Protein AF-A0A952S3Z9-F1 (afdb_monomer)

Solvent-accessible surface area (backbone atoms only — not comparable to full-atom values): 4887 Å² total; per-residue (Å²): 134,52,77,68,56,51,51,53,56,60,66,71,47,57,71,73,56,46,56,50,49,52,52,49,51,52,51,51,52,48,57,59,62,63,57,50,74,72,71,80,68,55,73,79,74,40,85,71,51,69,75,57,69,89,40,76,69,50,77,45,51,70,59,40,55,53,51,50,43,58,73,69,62,68,83,74,78,136

Structure (mmCIF, N/CA/C/O backbone):
data_AF-A0A952S3Z9-F1
#
_entry.id   AF-A0A952S3Z9-F1
#
loop_
_atom_site.group_PDB
_atom_site.id
_atom_site.type_symbol
_atom_site.label_atom_id
_atom_site.label_alt_id
_atom_site.label_comp_id
_atom_site.label_asym_id
_atom_site.label_entity_id
_atom_site.label_seq_id
_atom_site.pdbx_PDB_ins_code
_atom_site.Cartn_x
_atom_site.Cartn_y
_atom_site.Cartn_z
_atom_site.occupancy
_atom_site.B_iso_or_equiv
_atom_site.auth_seq_id
_atom_site.auth_comp_id
_atom_site.auth_asym_id
_atom_site.auth_atom_id
_atom_site.pdbx_PDB_model_num
ATOM 1 N N . MET A 1 1 ? -7.348 -3.278 32.880 1.00 59.38 1 MET A N 1
ATOM 2 C CA . MET A 1 1 ? -8.605 -3.110 32.139 1.00 59.38 1 MET A CA 1
ATOM 3 C C . MET A 1 1 ? -9.027 -4.462 31.604 1.00 59.38 1 MET A C 1
ATOM 5 O O . MET A 1 1 ? -8.303 -5.038 30.797 1.00 59.38 1 MET A O 1
ATOM 9 N N . THR A 1 2 ? -10.115 -5.011 32.124 1.00 93.25 2 THR A N 1
ATOM 10 C CA . THR A 1 2 ? -10.716 -6.261 31.643 1.00 93.25 2 THR A CA 1
ATOM 11 C C . THR A 1 2 ? -11.552 -5.998 30.385 1.00 93.25 2 THR A C 1
ATOM 13 O O . THR A 1 2 ? -11.870 -4.851 30.065 1.00 93.25 2 THR A O 1
ATOM 16 N N . ASN A 1 3 ? -11.938 -7.054 29.662 1.00 87.69 3 ASN A N 1
ATOM 17 C CA . ASN A 1 3 ? -12.827 -6.911 28.501 1.00 87.69 3 ASN A CA 1
ATOM 18 C C . ASN A 1 3 ? -14.177 -6.280 28.880 1.00 87.69 3 ASN A C 1
ATOM 20 O O . ASN A 1 3 ? -14.763 -5.548 28.090 1.00 87.69 3 ASN A O 1
ATOM 24 N N . GLU A 1 4 ? -14.656 -6.530 30.096 1.00 92.00 4 GLU A N 1
ATOM 25 C CA . GLU A 1 4 ? -15.912 -5.970 30.596 1.00 92.00 4 GLU A CA 1
ATOM 26 C C . GLU A 1 4 ? -15.793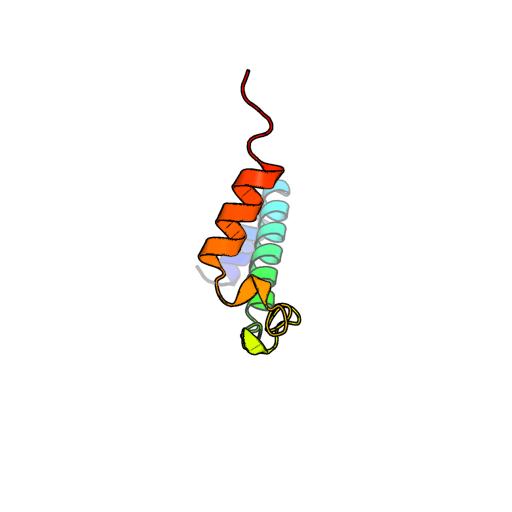 -4.474 30.905 1.00 92.00 4 GLU A C 1
ATOM 28 O O . GLU A 1 4 ? -16.704 -3.706 30.600 1.00 92.00 4 GLU A O 1
ATOM 33 N N . GLU A 1 5 ? -14.661 -4.045 31.467 1.00 90.44 5 GLU A N 1
ATOM 34 C CA . GLU A 1 5 ? -14.358 -2.627 31.693 1.00 90.44 5 GLU A CA 1
ATOM 35 C C . GLU A 1 5 ? -14.227 -1.878 30.361 1.00 90.44 5 GLU A C 1
ATOM 37 O O . GLU A 1 5 ? -14.805 -0.807 30.202 1.00 90.44 5 GLU A O 1
ATOM 42 N N . LEU A 1 6 ? -13.572 -2.481 29.362 1.00 89.62 6 LEU A N 1
ATOM 43 C CA . LEU A 1 6 ? -13.454 -1.912 28.015 1.00 89.62 6 LEU A CA 1
ATOM 44 C C . LEU A 1 6 ? -14.822 -1.673 27.359 1.00 89.62 6 LEU A C 1
ATOM 46 O O . LEU A 1 6 ? -15.046 -0.626 26.755 1.00 89.62 6 LEU A O 1
ATOM 50 N N . LEU A 1 7 ? -15.738 -2.640 27.457 1.00 90.94 7 LEU A N 1
ATOM 51 C CA . LEU A 1 7 ? -17.070 -2.517 26.860 1.00 90.94 7 LEU A CA 1
ATOM 52 C C . LEU A 1 7 ? -17.886 -1.400 27.515 1.00 90.94 7 LEU A C 1
ATOM 54 O O . LEU A 1 7 ? -18.591 -0.676 26.814 1.00 90.94 7 LEU A O 1
ATOM 58 N N . LYS A 1 8 ? -17.760 -1.222 28.836 1.00 91.94 8 LYS A N 1
ATOM 59 C CA . LYS A 1 8 ? -18.414 -0.119 29.556 1.00 91.94 8 LYS A CA 1
ATOM 60 C C . LYS A 1 8 ? -17.906 1.244 29.087 1.00 91.94 8 LYS A C 1
ATOM 62 O O . LYS A 1 8 ? -18.724 2.123 28.829 1.00 91.94 8 LYS A O 1
ATOM 67 N N . GLU A 1 9 ? -16.595 1.386 28.902 1.00 89.94 9 GLU A N 1
ATOM 68 C CA . GLU A 1 9 ? -15.986 2.612 28.366 1.00 89.94 9 GLU A CA 1
ATOM 69 C C . GLU A 1 9 ? -16.417 2.889 26.918 1.00 89.94 9 GLU A C 1
ATOM 71 O O . GLU A 1 9 ? -16.698 4.021 26.551 1.00 89.94 9 GLU A O 1
ATOM 76 N N . ILE A 1 10 ? -16.550 1.863 26.073 1.00 88.75 10 ILE A N 1
ATOM 77 C CA . ILE A 1 10 ? -17.032 2.057 24.693 1.00 88.75 10 ILE A CA 1
ATOM 78 C C . ILE A 1 10 ? -18.499 2.517 24.674 1.00 88.75 10 ILE A C 1
ATOM 80 O O . ILE A 1 10 ? -18.886 3.342 23.842 1.00 88.75 10 ILE A O 1
ATOM 84 N N . VAL A 1 11 ? -19.331 1.996 25.580 1.00 90.75 11 VAL A N 1
ATOM 85 C CA . VAL A 1 11 ? -20.747 2.379 25.680 1.00 90.75 11 VAL A CA 1
ATOM 86 C C . VAL A 1 11 ? -20.911 3.808 26.208 1.00 90.75 11 VAL A C 1
ATOM 88 O O . VAL A 1 11 ? -21.815 4.507 25.736 1.00 90.75 11 VAL A O 1
ATOM 91 N N . SER A 1 12 ? -20.037 4.249 27.122 1.00 92.56 12 SER A N 1
ATOM 92 C CA . SER A 1 12 ? -20.062 5.595 27.715 1.00 92.56 12 SER A CA 1
ATOM 93 C C . SER A 1 12 ? -19.621 6.706 26.752 1.00 92.56 12 SER A C 1
ATOM 95 O O . SER A 1 12 ? -19.878 7.880 27.023 1.00 92.56 12 SER A O 1
ATOM 97 N N . LEU A 1 13 ? -19.008 6.359 25.613 1.00 91.88 13 LEU A N 1
ATOM 98 C CA . LEU A 1 13 ? -18.573 7.334 24.616 1.00 9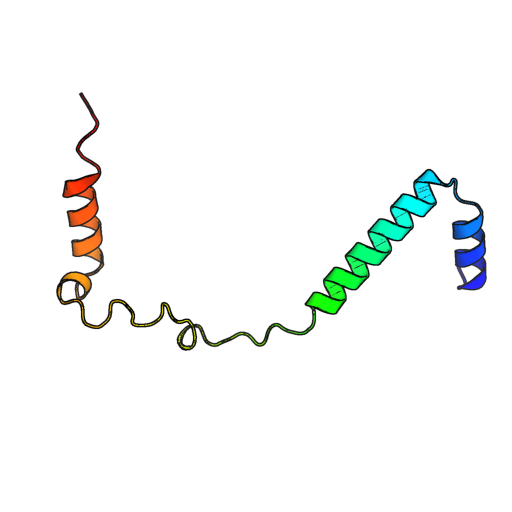1.88 13 LEU A CA 1
ATOM 99 C C . LEU A 1 13 ? -19.747 8.049 23.915 1.00 91.88 13 LEU A C 1
ATOM 101 O O . LEU A 1 13 ? -20.774 7.425 23.618 1.00 91.88 13 LEU A O 1
ATOM 105 N N . PRO A 1 14 ? -19.569 9.331 23.545 1.00 92.69 14 PRO A N 1
ATOM 106 C CA . PRO A 1 14 ? -20.462 10.034 22.630 1.00 92.69 14 PRO A CA 1
ATOM 107 C C . PRO A 1 14 ? -20.539 9.362 21.251 1.00 92.69 14 PRO A C 1
ATOM 109 O O . PRO A 1 14 ? -19.585 8.734 20.784 1.00 92.69 14 PRO A O 1
ATOM 112 N N . ASP A 1 15 ? -21.647 9.561 20.537 1.00 87.00 15 ASP A N 1
ATOM 113 C CA . ASP A 1 15 ? -21.896 8.892 19.248 1.00 87.00 15 ASP A CA 1
ATOM 114 C C . ASP A 1 15 ? -20.850 9.221 18.169 1.00 87.00 15 ASP A C 1
ATOM 116 O O . ASP A 1 15 ? -20.500 8.374 17.345 1.00 87.00 15 ASP A O 1
ATOM 120 N N . ASN A 1 16 ? -20.284 10.432 18.189 1.00 86.94 16 ASN A N 1
ATOM 121 C CA . ASN A 1 16 ? -19.208 10.811 17.271 1.00 86.94 16 ASN A CA 1
ATOM 122 C C . ASN A 1 16 ? -17.944 9.954 17.474 1.00 86.94 16 ASN A C 1
ATOM 124 O O . ASN A 1 16 ? -17.291 9.548 16.509 1.00 86.94 16 ASN A O 1
ATOM 128 N N . ASP A 1 17 ? -17.634 9.620 18.726 1.00 89.44 17 ASP A N 1
ATOM 129 C CA . ASP A 1 17 ? -16.465 8.815 19.068 1.00 89.44 17 ASP A CA 1
ATOM 130 C C . ASP A 1 17 ? -16.702 7.327 18.792 1.00 89.44 17 ASP A C 1
ATOM 132 O O . ASP A 1 17 ? -15.789 6.647 18.316 1.00 89.44 17 ASP A O 1
ATOM 136 N N . LYS A 1 18 ? -17.940 6.835 18.944 1.00 89.62 18 LYS A N 1
ATOM 137 C CA . LYS A 1 18 ? -18.337 5.484 18.496 1.00 89.62 18 LYS A CA 1
ATOM 138 C C . LYS A 1 18 ? -18.139 5.309 16.990 1.00 89.62 18 LYS A C 1
ATOM 140 O O . LYS A 1 18 ? -17.475 4.364 16.566 1.00 89.62 18 LYS A O 1
ATOM 145 N N . ASN A 1 19 ? -18.582 6.282 16.190 1.00 89.25 19 ASN A N 1
ATOM 146 C CA . ASN A 1 19 ? -18.369 6.289 14.736 1.00 89.25 19 ASN A CA 1
ATOM 147 C C . ASN A 1 19 ? -16.880 6.299 14.351 1.00 89.25 19 ASN A C 1
ATOM 149 O O . ASN A 1 19 ? -16.485 5.776 13.304 1.00 89.25 19 ASN A O 1
ATOM 153 N N . ARG A 1 20 ? -16.027 6.931 15.164 1.00 90.44 20 ARG A N 1
ATOM 154 C CA . ARG A 1 20 ? -14.573 6.919 14.960 1.00 90.44 20 ARG A CA 1
ATOM 155 C C . ARG A 1 20 ? -13.980 5.545 15.281 1.00 90.44 20 ARG A C 1
ATOM 157 O O . ARG A 1 20 ? -13.124 5.067 14.536 1.00 90.44 20 ARG A O 1
ATOM 164 N N . LEU A 1 21 ? -14.463 4.908 16.344 1.00 92.12 21 LEU A N 1
ATOM 165 C CA . LEU A 1 21 ? -14.078 3.561 16.768 1.00 92.12 21 LEU A CA 1
ATOM 166 C C . LEU A 1 21 ? -14.465 2.509 15.723 1.00 92.12 21 LEU A C 1
ATOM 168 O O . LEU A 1 21 ? -13.634 1.680 15.356 1.00 92.12 21 LEU A O 1
ATOM 172 N N . GLU A 1 22 ? -15.671 2.596 15.164 1.00 90.00 22 GLU A N 1
ATOM 173 C CA . GLU A 1 22 ? -16.119 1.728 14.070 1.00 90.00 22 GLU A CA 1
ATOM 174 C C . GLU A 1 22 ? -15.203 1.832 12.849 1.00 90.00 22 GLU A C 1
ATOM 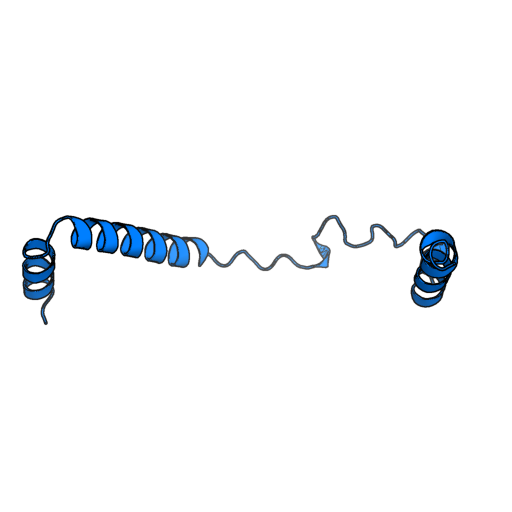176 O O . GLU A 1 22 ? -14.708 0.817 12.351 1.00 90.00 22 GLU A O 1
ATOM 181 N N . ARG A 1 23 ? -14.895 3.058 12.404 1.00 92.81 23 ARG A N 1
ATOM 182 C CA . ARG A 1 23 ? -13.955 3.283 11.293 1.00 92.81 23 ARG A CA 1
ATOM 183 C C . ARG A 1 23 ? -12.576 2.705 11.587 1.00 92.81 23 ARG A C 1
ATOM 185 O O . ARG A 1 23 ? -11.950 2.124 10.701 1.00 92.81 23 ARG A O 1
ATOM 192 N N . PHE A 1 24 ? -12.108 2.839 12.824 1.00 93.50 24 PHE A N 1
ATOM 193 C CA . PHE A 1 24 ? -10.820 2.298 13.240 1.00 93.50 24 PHE A CA 1
ATOM 194 C C . PHE A 1 24 ? -10.811 0.763 13.232 1.00 93.50 24 PHE A C 1
ATOM 196 O O . PHE A 1 24 ? -9.871 0.157 12.719 1.00 93.50 24 PHE A O 1
ATOM 203 N N . ILE A 1 25 ? -11.882 0.122 13.705 1.00 93.00 25 ILE A N 1
ATOM 204 C CA . ILE A 1 25 ? -12.044 -1.337 13.651 1.00 93.00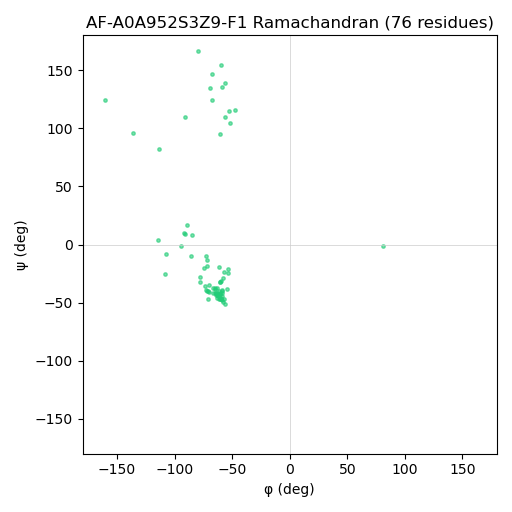 25 ILE A CA 1
ATOM 205 C C . ILE A 1 25 ? -12.079 -1.823 12.198 1.00 93.00 25 ILE A C 1
ATOM 207 O O . ILE A 1 25 ? -11.410 -2.805 11.870 1.00 93.00 25 ILE A O 1
ATOM 211 N N . VAL A 1 26 ? -12.817 -1.139 11.318 1.00 93.06 26 VAL A N 1
ATOM 212 C CA . VAL A 1 26 ? -12.862 -1.455 9.880 1.00 93.06 26 VAL A CA 1
ATOM 213 C C . VAL A 1 26 ? -11.469 -1.348 9.258 1.00 93.06 26 VAL A C 1
ATOM 215 O O . VAL A 1 26 ? -11.039 -2.267 8.561 1.00 93.06 26 VAL A O 1
ATOM 218 N N . PHE A 1 27 ? -10.728 -0.279 9.560 1.00 91.56 27 PHE A N 1
ATOM 219 C CA . PHE A 1 27 ? -9.350 -0.103 9.103 1.00 91.56 27 PHE A CA 1
ATOM 220 C C . PHE A 1 27 ? -8.430 -1.241 9.570 1.00 91.56 27 PHE A C 1
ATOM 222 O O . PHE A 1 27 ? -7.708 -1.827 8.759 1.00 91.56 27 PHE A O 1
ATOM 229 N N . LEU A 1 28 ? -8.479 -1.598 10.858 1.00 90.19 28 LEU A N 1
ATOM 230 C CA . LEU A 1 28 ? -7.661 -2.678 11.410 1.00 90.19 28 LEU A CA 1
ATOM 231 C C . LEU A 1 28 ? -8.012 -4.028 10.778 1.00 90.19 28 LEU A C 1
ATOM 233 O O . LEU A 1 28 ? -7.116 -4.749 10.335 1.00 90.19 28 LEU A O 1
ATOM 237 N N . LYS A 1 29 ? -9.304 -4.351 10.658 1.00 87.12 29 LYS A N 1
ATOM 238 C CA . LYS A 1 29 ? -9.758 -5.569 9.972 1.00 87.12 29 LYS A CA 1
ATOM 239 C C . LYS A 1 29 ? -9.295 -5.597 8.519 1.00 87.12 29 LYS A C 1
ATOM 241 O O . LYS A 1 29 ? -8.829 -6.639 8.066 1.00 87.12 29 LYS A O 1
ATOM 246 N N . GLY A 1 30 ? -9.353 -4.470 7.810 1.00 84.19 30 GLY A N 1
ATOM 247 C CA . GLY A 1 30 ? -8.846 -4.346 6.443 1.00 84.19 30 GLY A CA 1
ATOM 248 C C . GLY A 1 30 ? -7.344 -4.621 6.348 1.00 84.19 30 GLY A C 1
ATOM 249 O O . GLY A 1 30 ? -6.923 -5.427 5.523 1.00 84.19 30 GLY A O 1
ATOM 250 N N . LYS A 1 31 ? -6.541 -4.038 7.247 1.00 78.69 31 LYS A N 1
ATOM 251 C CA . LYS A 1 31 ? -5.087 -4.261 7.309 1.00 78.69 31 LYS A CA 1
ATOM 252 C C . LYS A 1 31 ? -4.732 -5.726 7.574 1.00 78.69 31 LYS A C 1
ATOM 254 O O . LYS A 1 31 ? -3.825 -6.250 6.936 1.00 78.69 31 LYS A O 1
ATOM 259 N N . HIS A 1 32 ? -5.439 -6.389 8.488 1.00 71.00 32 HIS A N 1
ATOM 260 C CA . HIS A 1 32 ? -5.196 -7.800 8.806 1.00 71.00 32 HIS A CA 1
ATOM 261 C C . HIS A 1 32 ? -5.782 -8.765 7.762 1.00 71.00 32 HIS A C 1
ATOM 263 O O . HIS A 1 32 ? -5.210 -9.824 7.537 1.00 71.00 32 HIS A O 1
ATOM 269 N N . SER A 1 33 ? -6.853 -8.389 7.058 1.00 65.44 33 SER A N 1
ATOM 270 C CA . SER A 1 33 ? -7.387 -9.177 5.931 1.00 65.44 33 SER A CA 1
ATOM 271 C C . SER A 1 33 ? -6.496 -9.065 4.689 1.00 65.44 33 SER A C 1
ATOM 273 O O . SER A 1 33 ? -6.285 -10.045 3.978 1.00 65.44 33 SER A O 1
ATOM 275 N N . ALA A 1 34 ? -5.906 -7.887 4.460 1.00 58.75 34 ALA A N 1
ATOM 276 C CA . ALA A 1 34 ? -4.857 -7.666 3.464 1.00 58.75 34 ALA A CA 1
ATOM 277 C C . ALA A 1 34 ? -3.499 -8.267 3.876 1.00 58.75 34 ALA A C 1
ATOM 279 O O . ALA A 1 34 ? -2.585 -8.324 3.060 1.00 58.75 34 ALA A O 1
ATOM 280 N N . ALA A 1 35 ? -3.369 -8.718 5.129 1.00 54.81 35 ALA A N 1
ATOM 281 C CA . ALA A 1 35 ? -2.229 -9.488 5.613 1.00 54.81 35 ALA A CA 1
ATOM 282 C C . ALA A 1 35 ? -2.360 -10.991 5.329 1.00 54.81 35 ALA A C 1
ATOM 284 O O . ALA A 1 35 ? -1.492 -11.753 5.753 1.00 54.81 35 ALA A O 1
ATOM 285 N N . ASN A 1 36 ? -3.364 -11.427 4.550 1.00 56.38 36 ASN A N 1
ATOM 286 C CA . ASN A 1 36 ? -3.113 -12.566 3.674 1.00 56.38 36 ASN A CA 1
ATOM 287 C C . ASN A 1 36 ? -1.863 -12.194 2.883 1.00 56.38 36 ASN A C 1
ATOM 289 O O . ASN A 1 36 ? -1.917 -11.189 2.169 1.00 56.38 36 ASN A O 1
ATOM 293 N N . PRO A 1 37 ? -0.733 -12.905 3.042 1.00 58.75 37 PRO A N 1
ATOM 294 C CA . PRO A 1 37 ? 0.441 -12.591 2.263 1.00 58.75 37 PRO A CA 1
ATOM 295 C C . PRO A 1 37 ? -0.025 -12.687 0.821 1.00 58.75 37 PRO A C 1
ATOM 297 O O . PRO A 1 37 ? -0.360 -13.775 0.352 1.00 58.75 37 PRO A O 1
ATOM 300 N N . VAL A 1 38 ? -0.121 -11.542 0.137 1.00 60.81 38 VAL A N 1
ATOM 301 C CA . VAL A 1 38 ? -0.136 -11.531 -1.316 1.00 60.81 38 VAL A CA 1
ATOM 302 C C . VAL A 1 38 ? 1.097 -12.345 -1.629 1.00 60.81 38 VAL A C 1
ATOM 304 O O . VAL A 1 38 ? 2.206 -11.900 -1.318 1.00 60.81 38 VAL A O 1
ATOM 307 N N . GLN A 1 39 ? 0.895 -13.597 -2.055 1.00 63.47 39 GLN A N 1
ATOM 308 C CA . GLN A 1 39 ? 1.987 -14.478 -2.423 1.00 63.47 39 GLN A CA 1
ATOM 309 C C . GLN A 1 39 ? 2.843 -13.616 -3.325 1.00 63.47 39 GLN A C 1
ATOM 311 O O . GLN A 1 39 ? 2.325 -13.097 -4.316 1.00 63.47 39 GLN A O 1
ATOM 316 N N . LYS A 1 40 ? 4.075 -13.322 -2.887 1.00 65.56 40 LYS A N 1
ATOM 317 C CA . LYS A 1 40 ? 4.983 -12.474 -3.648 1.00 65.56 40 LYS A CA 1
ATOM 318 C C . LYS A 1 40 ? 5.183 -13.206 -4.959 1.00 65.56 40 LYS A C 1
ATOM 320 O O . LYS A 1 40 ? 5.977 -14.141 -5.019 1.00 65.56 40 LYS A O 1
ATOM 325 N N . ARG A 1 41 ? 4.392 -12.830 -5.962 1.00 72.25 41 ARG A N 1
ATOM 326 C CA . ARG A 1 41 ? 4.525 -13.354 -7.306 1.00 72.25 41 ARG A CA 1
ATOM 327 C C . ARG A 1 41 ? 5.932 -13.018 -7.730 1.00 72.25 41 ARG A C 1
ATOM 329 O O . ARG A 1 41 ? 6.442 -11.930 -7.434 1.00 72.25 41 ARG A O 1
ATOM 336 N N . SER A 1 42 ? 6.592 -13.993 -8.329 1.00 84.06 42 SER A N 1
ATOM 337 C CA . SER A 1 42 ? 7.917 -13.742 -8.862 1.00 84.06 42 SER A CA 1
ATOM 338 C C . SER A 1 42 ? 7.803 -12.579 -9.841 1.00 84.06 42 SER A C 1
ATOM 340 O O . SER A 1 42 ? 6.875 -12.537 -10.640 1.00 84.06 42 SER A O 1
ATOM 342 N N . PHE A 1 43 ? 8.755 -11.648 -9.837 1.00 81.88 43 PHE A N 1
ATOM 343 C CA . PHE A 1 43 ? 8.790 -10.584 -10.848 1.00 81.88 43 PHE A CA 1
ATOM 344 C C . PHE A 1 43 ? 8.764 -11.152 -12.282 1.00 81.88 43 PHE A C 1
ATOM 346 O O . PHE A 1 43 ? 8.301 -10.496 -13.207 1.00 81.88 43 PHE A O 1
ATOM 353 N N . ARG A 1 44 ? 9.211 -12.404 -12.460 1.00 86.25 44 ARG A N 1
ATOM 354 C CA . ARG A 1 44 ? 9.158 -13.135 -13.734 1.00 86.25 44 ARG A CA 1
ATOM 355 C C . ARG A 1 44 ? 7.750 -13.571 -14.154 1.00 86.25 44 ARG A C 1
ATOM 357 O O . ARG A 1 44 ? 7.560 -13.900 -15.316 1.00 86.25 44 ARG A O 1
ATOM 364 N N . GLU A 1 45 ? 6.795 -13.611 -13.228 1.00 87.25 45 GLU A N 1
ATOM 365 C CA . GLU A 1 45 ? 5.386 -13.950 -13.483 1.00 87.25 45 GLU A CA 1
ATOM 366 C C . GLU A 1 45 ? 4.569 -12.728 -13.927 1.00 87.25 45 GLU A C 1
ATOM 368 O O . GLU A 1 45 ? 3.425 -12.867 -14.364 1.00 87.25 45 GLU A O 1
ATOM 373 N N . GLU A 1 46 ? 5.139 -11.524 -13.833 1.00 88.06 46 GLU A N 1
ATOM 374 C CA . GLU A 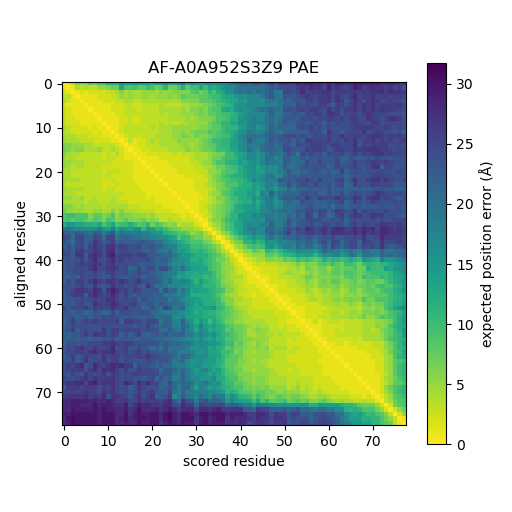1 46 ? 4.507 -10.312 -14.336 1.00 88.06 46 GLU A CA 1
ATOM 375 C C . GLU A 1 46 ? 4.474 -10.325 -15.864 1.00 88.06 46 GLU A C 1
ATOM 377 O O . GLU A 1 46 ? 5.486 -10.563 -16.521 1.00 88.06 46 GLU A O 1
ATOM 382 N N . LYS A 1 47 ? 3.326 -9.973 -16.455 1.00 86.81 47 LYS A N 1
ATOM 383 C CA . LYS A 1 47 ? 3.160 -9.907 -17.922 1.00 86.81 47 LYS A CA 1
ATOM 384 C C . LYS A 1 47 ? 4.155 -8.960 -18.602 1.00 86.81 47 LYS A C 1
ATOM 386 O O . LYS A 1 47 ? 4.422 -9.101 -19.788 1.00 86.81 47 LYS A O 1
ATOM 391 N N . ALA A 1 48 ? 4.674 -7.985 -17.854 1.00 86.19 48 ALA A N 1
ATOM 392 C CA . ALA A 1 48 ? 5.666 -7.035 -18.336 1.00 86.19 48 ALA A CA 1
ATOM 393 C C . ALA A 1 48 ? 7.078 -7.630 -18.471 1.00 86.19 48 ALA A C 1
ATOM 395 O O . ALA A 1 48 ? 7.916 -7.080 -19.193 1.00 86.19 48 ALA A O 1
ATOM 396 N N . PHE A 1 49 ? 7.360 -8.743 -17.788 1.00 88.69 49 PHE A N 1
ATOM 397 C CA . PHE A 1 49 ? 8.663 -9.388 -17.832 1.00 88.69 49 PHE A CA 1
ATOM 398 C C . PHE A 1 49 ? 8.926 -9.966 -19.227 1.00 88.69 49 PHE A C 1
ATOM 400 O O . PHE A 1 49 ? 8.144 -10.751 -19.750 1.00 88.69 49 PHE A O 1
ATOM 407 N N . GLY A 1 50 ? 10.042 -9.575 -19.845 1.00 88.50 50 GLY A N 1
ATOM 408 C CA . GLY A 1 50 ? 10.431 -10.065 -21.171 1.00 88.50 50 GLY A CA 1
ATOM 409 C C . GLY A 1 50 ? 9.743 -9.379 -22.356 1.00 88.50 50 GLY A C 1
ATOM 410 O O . GLY A 1 50 ? 10.126 -9.661 -23.486 1.00 88.50 50 GLY A O 1
ATOM 411 N N . MET A 1 51 ? 8.832 -8.420 -22.135 1.00 90.81 51 MET A N 1
ATOM 412 C CA . MET A 1 51 ? 8.164 -7.657 -23.212 1.00 90.81 51 MET A CA 1
ATOM 413 C C . MET A 1 51 ? 9.119 -6.979 -24.212 1.00 90.81 51 MET A C 1
ATOM 415 O O . MET A 1 51 ? 8.715 -6.612 -25.314 1.00 90.81 51 MET A O 1
ATOM 419 N N . TRP A 1 52 ? 10.369 -6.765 -23.810 1.00 89.81 52 TRP A N 1
ATOM 420 C CA . TRP A 1 52 ? 11.382 -6.036 -24.571 1.00 89.81 52 TRP A CA 1
ATOM 421 C C . TRP A 1 52 ? 12.547 -6.929 -25.010 1.00 89.81 52 TRP A C 1
ATOM 423 O O . TRP A 1 52 ? 13.503 -6.420 -25.582 1.00 89.81 52 TRP A O 1
ATOM 433 N N . LYS A 1 53 ? 12.477 -8.241 -24.736 1.00 88.31 53 LYS A N 1
ATOM 434 C CA . LYS A 1 53 ? 13.576 -9.190 -24.970 1.00 88.31 53 LYS A CA 1
ATOM 435 C C . LYS A 1 53 ? 13.964 -9.279 -26.446 1.00 88.31 53 LYS A C 1
ATOM 437 O O . LYS A 1 53 ? 15.146 -9.334 -26.749 1.00 88.31 53 LYS A O 1
ATOM 442 N N . ASP A 1 54 ? 12.974 -9.271 -27.332 1.00 91.88 54 ASP A N 1
ATOM 443 C CA . ASP A 1 54 ? 13.186 -9.469 -28.769 1.00 91.88 54 ASP A CA 1
ATOM 444 C C . ASP A 1 54 ? 13.383 -8.141 -29.521 1.00 91.88 54 ASP A C 1
ATOM 446 O O . ASP A 1 54 ? 13.360 -8.103 -30.749 1.00 91.88 54 ASP A O 1
ATOM 450 N N . ARG A 1 55 ? 13.543 -7.023 -28.798 1.00 93.00 55 ARG A N 1
ATOM 451 C CA . ARG A 1 55 ? 13.823 -5.725 -29.412 1.00 93.00 55 ARG A CA 1
ATOM 452 C C . ARG A 1 55 ? 15.325 -5.516 -29.505 1.00 93.00 55 ARG A C 1
ATOM 454 O O . ARG A 1 55 ? 15.962 -5.234 -28.497 1.00 93.00 55 ARG A O 1
ATOM 461 N N . GLU A 1 56 ? 15.853 -5.559 -30.722 1.00 91.31 56 GLU A N 1
ATOM 462 C CA . GLU A 1 56 ? 17.272 -5.296 -31.010 1.00 91.31 56 GLU A CA 1
ATOM 463 C C . GLU A 1 56 ? 17.730 -3.937 -30.451 1.00 91.31 56 GLU A C 1
ATOM 465 O O . GLU A 1 56 ? 18.800 -3.806 -29.868 1.00 91.31 56 GLU A O 1
ATOM 470 N N . GLU A 1 57 ? 16.868 -2.919 -30.526 1.00 89.69 57 GLU A N 1
ATOM 471 C CA . GLU A 1 57 ? 17.141 -1.592 -29.964 1.00 89.69 57 GLU A CA 1
ATOM 472 C C . GLU A 1 57 ? 17.346 -1.589 -28.433 1.00 89.69 57 GLU A C 1
ATOM 474 O O . GLU A 1 57 ? 17.943 -0.654 -27.907 1.00 89.69 57 GLU A O 1
ATOM 479 N N . MET A 1 58 ? 16.893 -2.626 -27.717 1.00 88.75 58 MET A N 1
ATOM 480 C CA . MET A 1 58 ? 17.014 -2.768 -26.258 1.00 88.75 58 MET A CA 1
ATOM 481 C C . MET A 1 58 ? 18.241 -3.568 -25.810 1.00 88.75 58 MET A C 1
ATOM 483 O O . MET A 1 58 ? 18.462 -3.683 -24.600 1.00 88.75 58 MET A O 1
ATOM 487 N N . GLU A 1 59 ? 19.057 -4.077 -26.741 1.00 91.19 59 GLU A N 1
ATOM 488 C CA . GLU A 1 59 ? 20.340 -4.720 -26.417 1.00 91.19 59 GLU A CA 1
ATOM 489 C C . GLU A 1 59 ? 21.274 -3.759 -25.662 1.00 91.19 59 GLU A C 1
ATOM 491 O O . GLU A 1 59 ? 21.905 -4.145 -24.678 1.00 91.19 59 GLU A O 1
ATOM 496 N N . ASP A 1 60 ? 21.282 -2.478 -26.052 1.00 94.19 60 ASP A N 1
ATOM 497 C CA . ASP A 1 60 ? 21.881 -1.378 -25.288 1.00 94.19 60 ASP A CA 1
ATOM 498 C C . ASP A 1 60 ? 20.787 -0.419 -24.799 1.00 94.19 60 ASP A C 1
ATOM 500 O O . ASP A 1 60 ? 20.516 0.646 -25.368 1.00 94.19 60 ASP A O 1
ATOM 504 N N . SER A 1 61 ? 20.156 -0.803 -23.689 1.00 92.12 61 SER A N 1
ATOM 505 C CA . SER A 1 61 ? 19.099 -0.008 -23.053 1.00 92.12 61 SER A CA 1
ATOM 506 C C . SER A 1 61 ? 19.545 1.411 -22.666 1.00 92.12 61 SER A C 1
ATOM 508 O O . SER A 1 61 ? 18.734 2.341 -22.678 1.00 92.12 61 SER A O 1
ATOM 510 N N . ILE A 1 62 ? 20.834 1.623 -22.368 1.00 93.81 62 ILE A N 1
ATOM 511 C CA . ILE A 1 62 ? 21.365 2.944 -22.007 1.00 93.81 62 ILE A CA 1
ATOM 512 C C . ILE A 1 62 ? 21.381 3.847 -23.242 1.00 93.81 62 ILE A C 1
ATOM 514 O O . ILE A 1 62 ? 20.945 5.005 -23.170 1.00 93.81 62 ILE A O 1
ATOM 518 N N . LYS A 1 63 ? 21.879 3.333 -24.371 1.00 94.31 63 LYS A N 1
ATOM 519 C CA . LYS A 1 63 ? 21.868 4.046 -25.652 1.00 94.31 63 LYS A CA 1
ATOM 520 C C . LYS A 1 63 ? 20.441 4.351 -26.097 1.00 94.31 63 LYS A C 1
ATOM 522 O O . LYS A 1 63 ? 20.160 5.509 -26.412 1.00 94.31 63 LYS A O 1
ATOM 527 N N . TRP A 1 64 ? 19.543 3.370 -26.031 1.00 92.56 64 TRP A N 1
ATOM 528 C CA . TRP A 1 64 ? 18.140 3.538 -26.413 1.00 92.56 64 TRP A CA 1
ATOM 529 C C . TRP A 1 64 ? 17.453 4.677 -25.650 1.00 92.56 64 TRP A C 1
ATOM 531 O O . TRP A 1 64 ? 16.927 5.608 -26.264 1.00 92.56 64 TRP A O 1
ATOM 541 N N . VAL A 1 65 ? 17.544 4.693 -24.312 1.00 91.94 65 VAL A N 1
ATOM 542 C CA . VAL A 1 65 ? 16.947 5.769 -23.495 1.00 91.94 65 VAL A CA 1
ATOM 543 C C . VAL A 1 65 ? 17.544 7.135 -23.847 1.00 91.94 65 VAL A C 1
ATOM 545 O O . VAL A 1 65 ? 16.820 8.131 -23.932 1.00 91.94 65 VAL A O 1
ATOM 548 N N . ARG A 1 66 ? 18.865 7.217 -24.052 1.00 92.00 66 ARG A N 1
ATOM 549 C CA . ARG A 1 66 ? 19.532 8.479 -24.416 1.00 92.00 66 ARG A CA 1
ATOM 550 C C . ARG A 1 66 ? 19.060 9.006 -25.768 1.00 92.00 66 ARG A C 1
ATOM 552 O O . ARG A 1 66 ? 18.833 10.212 -25.887 1.00 92.00 66 ARG A O 1
ATOM 559 N N . ASP A 1 67 ? 18.905 8.132 -26.755 1.00 91.81 67 ASP A N 1
ATOM 560 C CA . ASP A 1 67 ? 18.477 8.509 -28.102 1.00 91.81 67 ASP A CA 1
ATOM 561 C C . ASP A 1 67 ? 16.995 8.929 -28.114 1.00 91.81 67 ASP A C 1
ATOM 563 O O . ASP A 1 67 ? 16.668 9.975 -28.683 1.00 91.81 67 ASP A O 1
ATOM 567 N N . ILE A 1 68 ? 16.126 8.236 -27.364 1.00 92.44 68 ILE A N 1
ATOM 568 C CA . ILE A 1 68 ? 14.732 8.655 -27.128 1.00 92.44 68 ILE A CA 1
ATOM 569 C C . ILE A 1 68 ? 14.667 10.054 -26.505 1.00 92.44 68 ILE A C 1
ATOM 571 O O . ILE A 1 68 ? 13.935 10.915 -26.993 1.00 92.44 68 ILE A O 1
ATOM 575 N N . ARG A 1 69 ? 15.471 10.328 -25.471 1.00 91.31 69 ARG A N 1
ATOM 576 C CA . ARG A 1 69 ? 15.502 11.653 -24.826 1.00 91.31 69 ARG A CA 1
ATOM 577 C C . ARG A 1 69 ? 15.987 12.750 -25.770 1.00 91.31 69 ARG A C 1
ATOM 579 O O . ARG A 1 69 ? 15.417 13.835 -25.784 1.00 91.31 69 ARG A O 1
ATOM 586 N N . LYS A 1 70 ? 17.017 12.491 -26.579 1.00 89.38 70 LYS A N 1
ATOM 587 C CA . LYS A 1 70 ? 17.472 13.458 -27.593 1.00 89.38 70 LYS A CA 1
ATOM 588 C C . LYS A 1 70 ? 16.381 13.748 -28.622 1.00 89.38 70 LYS A C 1
ATOM 590 O O . LYS A 1 70 ? 16.188 14.908 -28.963 1.00 89.38 70 LYS A O 1
ATOM 595 N N . LYS A 1 71 ? 15.686 12.709 -29.090 1.00 88.19 71 LYS A N 1
ATOM 596 C CA . LYS A 1 71 ? 14.660 12.805 -30.134 1.00 88.19 71 LYS A CA 1
ATOM 597 C C . LYS A 1 71 ? 13.393 13.512 -29.657 1.00 88.19 71 LYS A C 1
ATOM 599 O O . LYS A 1 71 ? 12.825 14.295 -30.406 1.00 88.19 71 LYS A O 1
ATOM 604 N N . HIS A 1 72 ? 12.954 13.226 -28.434 1.00 88.25 72 HIS A N 1
ATOM 605 C CA . HIS A 1 72 ? 11.633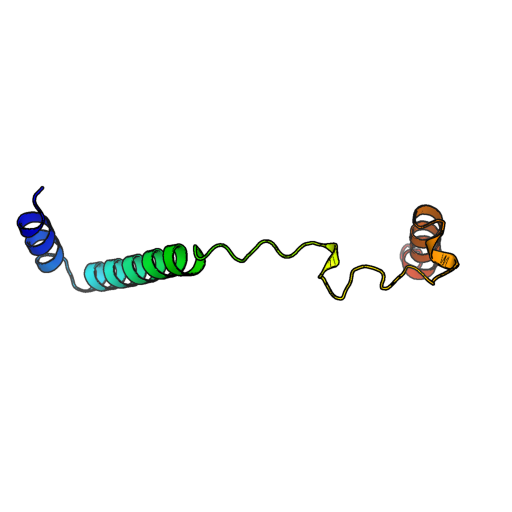 13.639 -27.962 1.00 88.25 72 HIS A CA 1
ATOM 606 C C . HIS A 1 72 ? 11.662 14.752 -26.916 1.00 88.25 72 HIS A C 1
ATOM 608 O O . HIS A 1 72 ? 10.675 15.462 -26.786 1.00 88.25 72 HIS A O 1
ATOM 614 N N . TRP A 1 73 ? 12.750 14.914 -26.157 1.00 86.19 73 TRP A N 1
ATOM 615 C CA . TRP A 1 73 ? 12.788 15.861 -25.031 1.00 86.19 73 TRP A CA 1
ATOM 616 C C . TRP A 1 73 ? 13.640 17.110 -25.298 1.00 86.19 73 TRP A C 1
ATOM 618 O O . TRP A 1 73 ? 13.596 18.038 -24.504 1.00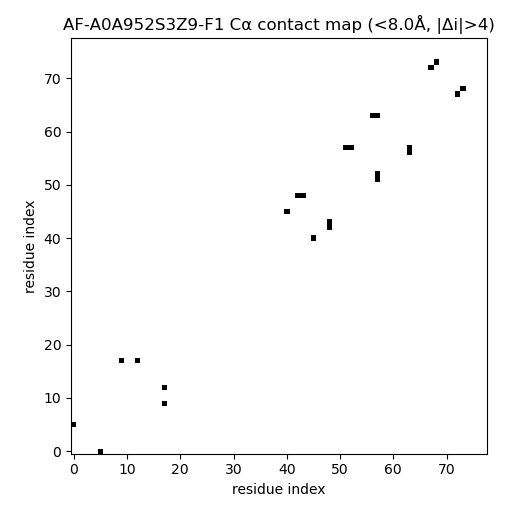 86.19 73 TRP A O 1
ATOM 628 N N . ARG A 1 74 ? 14.395 17.186 -26.408 1.00 65.25 74 ARG A N 1
ATOM 629 C CA . ARG A 1 74 ? 15.130 18.410 -26.810 1.00 65.25 74 ARG A CA 1
ATOM 630 C C . ARG A 1 74 ? 14.320 19.368 -27.699 1.00 65.25 74 ARG A C 1
ATOM 632 O O . ARG A 1 74 ? 14.919 20.222 -28.341 1.00 65.25 74 ARG A O 1
ATOM 639 N N . GLN A 1 75 ? 12.994 19.235 -27.765 1.00 63.28 75 GLN A N 1
ATOM 640 C CA . GLN A 1 75 ? 12.140 20.179 -28.504 1.00 63.28 75 GLN A CA 1
ATOM 641 C C . GLN A 1 75 ? 11.609 21.347 -27.662 1.00 63.28 75 GLN A C 1
ATOM 643 O O . GLN A 1 75 ? 10.820 22.130 -28.171 1.00 63.28 75 GLN A O 1
ATOM 648 N N . GLU A 1 76 ? 12.079 21.536 -26.427 1.00 59.09 76 GLU A N 1
ATOM 649 C CA . GLU A 1 76 ? 11.782 22.755 -25.669 1.00 59.09 76 GLU A CA 1
ATOM 650 C C . GLU A 1 76 ? 13.032 23.296 -24.969 1.00 59.09 76 GLU A C 1
ATOM 652 O O . GLU A 1 76 ? 13.398 22.868 -23.877 1.00 59.09 76 GLU A O 1
ATOM 657 N N . ALA A 1 77 ? 13.688 24.247 -25.630 1.00 47.12 77 ALA A N 1
ATOM 658 C CA . ALA A 1 77 ? 14.146 25.488 -25.012 1.00 47.12 77 ALA A CA 1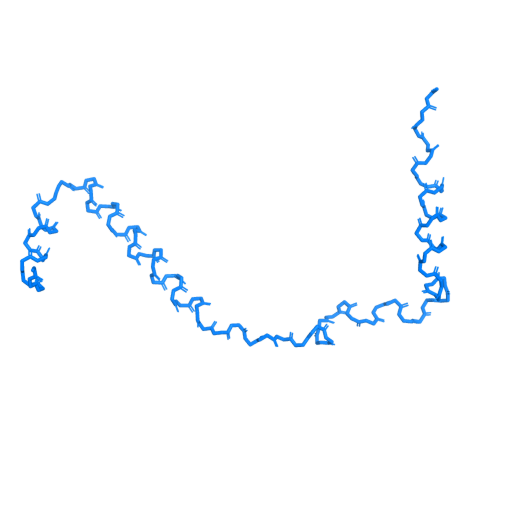
ATOM 659 C C . ALA A 1 77 ? 14.402 26.520 -26.136 1.00 47.12 77 ALA A C 1
ATOM 661 O O . ALA A 1 77 ? 15.133 26.180 -27.071 1.00 47.12 77 ALA A O 1
ATOM 662 N N . PRO A 1 78 ? 13.779 27.716 -26.098 1.00 54.59 78 PRO A N 1
ATOM 663 C CA . PRO A 1 78 ? 14.181 28.853 -26.928 1.00 54.59 78 PRO A CA 1
ATOM 664 C C . PRO A 1 78 ? 15.590 29.356 -26.583 1.00 54.59 78 PRO A C 1
ATOM 666 O O . PRO A 1 78 ? 16.032 29.156 -25.426 1.00 54.59 78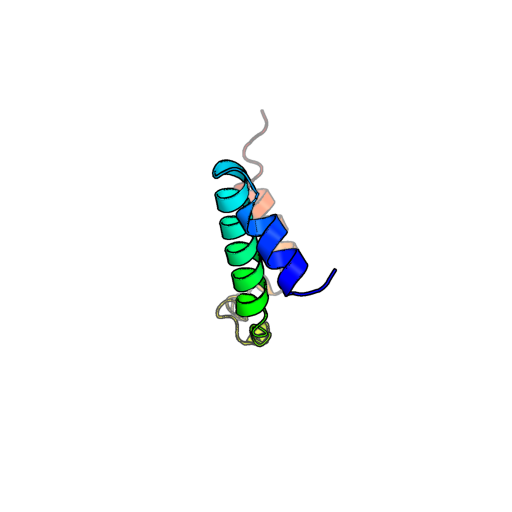 PRO A O 1
#

Radius of gyration: 27.39 Å; Cα contacts (8 Å, |Δi|>4): 12; chains: 1; bounding box: 44×43×63 Å

Sequence (78 aa):
MTNEELLKEIVSLPDNDKNRLERFIVFLKGKHSAANPVQKRSFREEKAFGMWKDREEMEDSIKWVRDIRKKHWRQEAP

Mean predicted aligned error: 14.08 Å

Foldseek 3Di:
DDPVVVVVVLVPDDPVVVVVVVVVVVVVVVVVVPVPPPPPPPPCPDPPHCPCVPPPLCVPVVVNVVVCCVVPVPPDDD

Secondary structure (DSSP, 8-state):
--HHHHHHHHHHS-HHHHHHHHHHHHHHHHHHHTTS------GGGSTTTTTTTT-GGGTTHHHHHHHHHHHHHTT---

pLDDT: mean 83.95, std 12.28, range [47.12, 94.31]